Protein AF-A0A660PCP5-F1 (afdb_monomer_lite)

Structure (mmCIF, N/CA/C/O backbone):
data_AF-A0A660PCP5-F1
#
_entry.id   AF-A0A660P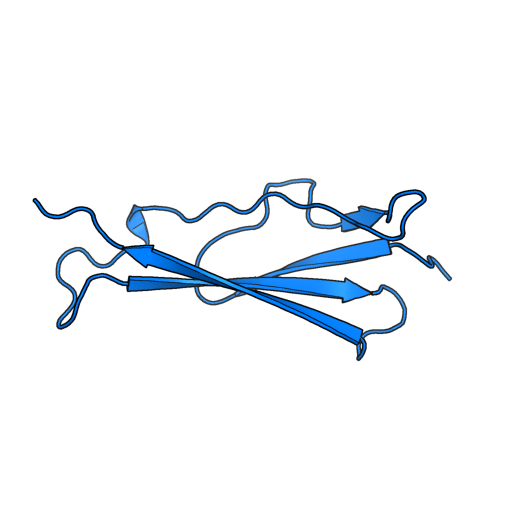CP5-F1
#
loop_
_atom_site.group_PDB
_atom_site.id
_atom_site.type_symbol
_atom_site.label_atom_id
_atom_site.label_alt_id
_atom_site.label_comp_id
_atom_site.label_asym_id
_atom_site.label_entity_id
_atom_site.label_seq_id
_atom_site.pdbx_PDB_ins_code
_atom_site.Cartn_x
_atom_site.Cartn_y
_atom_site.Cartn_z
_atom_site.occupancy
_atom_site.B_iso_or_equiv
_atom_site.auth_seq_id
_atom_site.auth_comp_id
_atom_site.auth_asym_id
_atom_site.auth_atom_id
_atom_site.pdbx_PDB_model_num
ATOM 1 N N . ILE A 1 1 ? -9.209 1.757 24.008 1.00 53.00 1 ILE A N 1
ATOM 2 C CA . ILE A 1 1 ? -9.053 1.032 22.728 1.00 53.00 1 ILE A CA 1
ATOM 3 C C . ILE A 1 1 ? -9.214 2.082 21.637 1.00 53.00 1 ILE A C 1
ATOM 5 O O . ILE A 1 1 ? -10.177 2.835 21.694 1.00 53.00 1 ILE A O 1
ATOM 9 N N . GLU A 1 2 ? -8.237 2.221 20.746 1.00 67.12 2 GLU A N 1
ATOM 10 C CA . GLU A 1 2 ? -8.234 3.213 19.657 1.00 67.12 2 GLU A CA 1
ATOM 11 C C . GLU A 1 2 ? -9.084 2.702 18.480 1.00 67.12 2 GLU A C 1
ATOM 13 O O . GLU A 1 2 ? -8.564 2.327 17.432 1.00 67.12 2 GLU A O 1
ATOM 18 N N . HIS A 1 3 ? -10.398 2.582 18.685 1.00 73.38 3 HIS A N 1
ATOM 19 C CA . HIS A 1 3 ? -11.308 2.142 17.625 1.00 73.38 3 HIS A CA 1
ATOM 20 C C . HIS A 1 3 ? -11.281 3.139 16.460 1.00 73.38 3 HIS A C 1
ATOM 22 O O . HIS A 1 3 ? -11.233 4.346 16.684 1.00 73.38 3 HIS A O 1
ATOM 28 N N . GLY A 1 4 ? -11.321 2.626 15.230 1.00 84.12 4 GLY A N 1
ATOM 29 C CA . GLY A 1 4 ? -11.298 3.451 14.019 1.00 84.12 4 GLY A CA 1
ATOM 30 C C . GLY A 1 4 ? -9.903 3.898 13.581 1.00 84.12 4 GLY A C 1
ATOM 31 O O . GLY A 1 4 ? -9.789 4.597 12.586 1.00 84.12 4 GLY A O 1
ATOM 32 N N . VAL A 1 5 ? -8.831 3.495 14.271 1.00 92.56 5 VAL A N 1
ATOM 33 C CA . VAL A 1 5 ? -7.463 3.732 13.786 1.00 92.56 5 VAL A CA 1
ATOM 34 C C . VAL A 1 5 ? -7.018 2.573 12.898 1.00 92.56 5 VAL A C 1
ATOM 36 O O . VAL A 1 5 ? -7.077 1.409 13.306 1.00 92.56 5 VAL A O 1
ATOM 39 N N . ILE A 1 6 ? -6.554 2.895 11.693 1.00 93.38 6 ILE A N 1
ATOM 40 C CA . ILE A 1 6 ? -6.024 1.949 10.712 1.00 93.38 6 ILE A CA 1
ATOM 41 C C . ILE A 1 6 ? -4.509 2.113 10.617 1.00 93.38 6 ILE A C 1
ATOM 43 O O . ILE A 1 6 ? -4.005 3.221 10.432 1.00 93.38 6 ILE A O 1
ATOM 47 N N . ASP A 1 7 ? -3.796 0.994 10.724 1.00 93.81 7 ASP A N 1
ATOM 48 C CA . ASP A 1 7 ? -2.359 0.910 10.477 1.00 93.81 7 ASP A CA 1
ATOM 49 C C . ASP A 1 7 ? -2.108 0.435 9.042 1.00 93.81 7 ASP A C 1
ATOM 51 O O . ASP A 1 7 ? -2.599 -0.623 8.628 1.00 93.81 7 ASP A O 1
ATOM 55 N N . PHE A 1 8 ? -1.344 1.221 8.286 1.00 93.62 8 PHE A N 1
ATOM 56 C CA . PHE A 1 8 ? -1.021 0.967 6.886 1.00 93.62 8 PHE A CA 1
ATOM 57 C C . PHE A 1 8 ? 0.402 0.441 6.733 1.00 93.62 8 PHE A C 1
ATOM 59 O O . PHE A 1 8 ? 1.337 0.891 7.393 1.00 93.62 8 PHE A O 1
ATOM 66 N N . SER A 1 9 ? 0.586 -0.505 5.817 1.00 92.81 9 SER A N 1
ATOM 67 C CA . SER A 1 9 ? 1.904 -1.032 5.461 1.00 92.81 9 SER A CA 1
ATOM 68 C C . SER A 1 9 ? 1.965 -1.440 3.991 1.00 92.81 9 SER A C 1
ATOM 70 O O . SER A 1 9 ? 0.935 -1.623 3.341 1.00 92.81 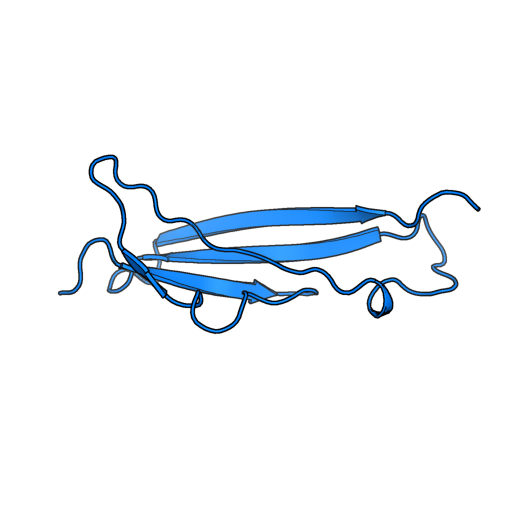9 SER A O 1
ATOM 72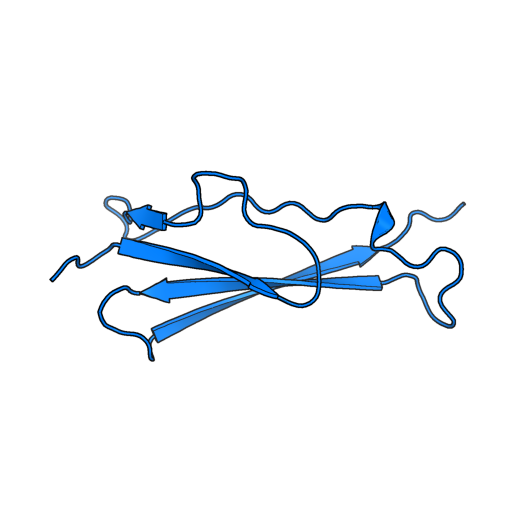 N N . ALA A 1 10 ? 3.184 -1.575 3.471 1.00 90.69 10 ALA A N 1
ATOM 73 C CA . ALA A 1 10 ? 3.467 -2.026 2.113 1.00 90.69 10 ALA A CA 1
ATOM 74 C C . ALA A 1 10 ? 4.185 -3.386 2.132 1.00 90.69 10 ALA A C 1
ATOM 76 O O . ALA A 1 10 ? 4.958 -3.662 3.054 1.00 90.69 10 ALA A O 1
ATOM 77 N N . ARG A 1 11 ? 3.969 -4.226 1.112 1.00 87.62 11 ARG A N 1
ATOM 78 C CA . ARG A 1 11 ? 4.728 -5.470 0.870 1.00 87.62 11 ARG A CA 1
ATOM 79 C C . ARG A 1 11 ? 5.126 -5.609 -0.601 1.00 87.62 11 ARG A C 1
ATOM 81 O O . ARG A 1 11 ? 4.531 -4.977 -1.470 1.00 87.62 11 ARG A O 1
ATOM 88 N N . ASN A 1 12 ? 6.085 -6.504 -0.864 1.00 82.81 12 ASN A N 1
ATOM 89 C CA . ASN A 1 12 ? 6.697 -6.817 -2.167 1.00 82.81 12 ASN A CA 1
ATOM 90 C C . ASN A 1 12 ? 7.490 -5.654 -2.782 1.00 82.81 12 ASN A C 1
ATOM 92 O O . ASN A 1 12 ? 8.704 -5.756 -2.940 1.00 82.81 12 ASN A O 1
ATOM 96 N N . ALA A 1 13 ? 6.807 -4.558 -3.097 1.00 80.62 13 ALA A N 1
ATOM 97 C CA . ALA A 1 13 ? 7.354 -3.340 -3.673 1.00 80.62 13 ALA A CA 1
ATOM 98 C C . ALA A 1 13 ? 6.516 -2.134 -3.226 1.00 80.62 13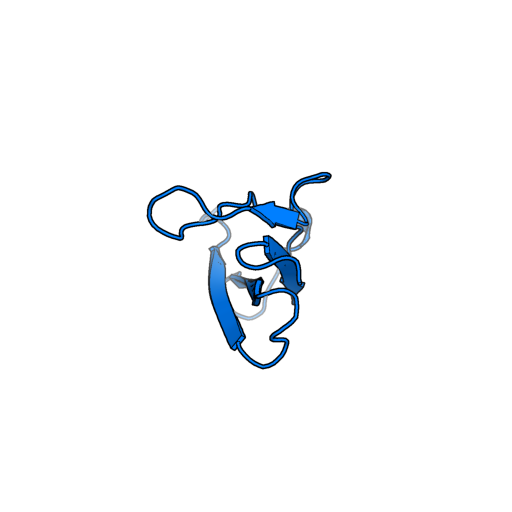 ALA A C 1
ATOM 100 O O . ALA A 1 13 ? 5.373 -2.285 -2.800 1.00 80.62 13 ALA A O 1
ATOM 101 N N . GLY A 1 14 ? 7.082 -0.938 -3.345 1.00 84.31 14 GLY A N 1
ATOM 102 C CA . GLY A 1 14 ? 6.450 0.309 -2.927 1.00 84.31 14 GLY A CA 1
ATOM 103 C C . GLY A 1 14 ? 6.551 0.629 -1.433 1.00 84.31 14 GLY A C 1
ATOM 104 O O . GLY A 1 14 ? 7.128 -0.114 -0.639 1.00 84.31 14 GLY A O 1
ATOM 105 N N . GLN A 1 15 ? 6.035 1.800 -1.069 1.00 90.81 15 GLN A N 1
ATOM 106 C CA . GLN A 1 15 ? 6.159 2.388 0.261 1.00 90.81 15 GLN A CA 1
ATOM 107 C C . GLN A 1 15 ? 4.918 3.227 0.587 1.00 90.81 15 GLN A C 1
ATOM 109 O O . GLN A 1 15 ? 4.395 3.937 -0.275 1.00 90.81 15 GLN A O 1
ATOM 114 N N . ILE A 1 16 ? 4.470 3.174 1.843 1.00 91.06 16 ILE A N 1
ATOM 115 C CA . ILE A 1 16 ? 3.518 4.156 2.375 1.00 91.06 16 ILE A CA 1
ATOM 116 C C . ILE A 1 16 ? 4.231 5.504 2.499 1.00 91.06 16 ILE A C 1
ATOM 118 O O . ILE A 1 16 ? 5.392 5.561 2.904 1.00 91.06 16 ILE A O 1
ATOM 122 N N . VAL A 1 17 ? 3.555 6.586 2.114 1.00 88.88 17 VAL A N 1
ATOM 123 C CA . VAL A 1 17 ? 4.111 7.936 2.266 1.00 88.88 17 VAL A CA 1
ATOM 124 C C . VAL A 1 17 ? 4.407 8.205 3.736 1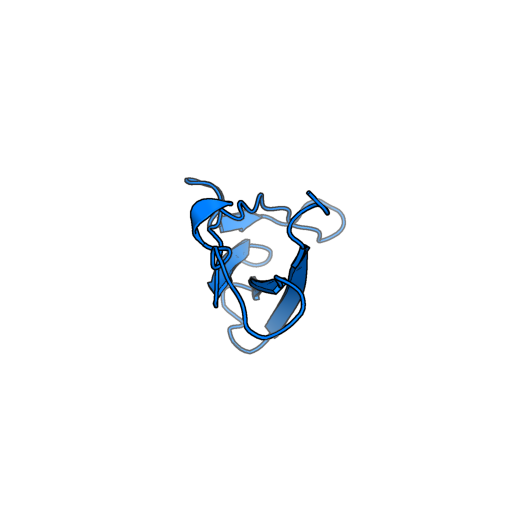.00 88.88 17 VAL A C 1
ATOM 126 O O . VAL A 1 17 ? 3.566 7.938 4.590 1.00 88.88 17 VAL A O 1
ATOM 129 N N . GLU A 1 18 ? 5.594 8.746 4.008 1.00 85.31 18 GLU A N 1
ATOM 130 C CA . GLU A 1 18 ? 6.029 9.092 5.362 1.00 85.31 18 GLU A CA 1
ATOM 131 C C . GLU A 1 18 ? 4.968 9.935 6.085 1.00 85.31 18 GLU A C 1
ATOM 133 O O . GLU A 1 18 ? 4.447 10.914 5.538 1.00 85.31 18 GLU A O 1
ATOM 138 N N . GLY A 1 19 ? 4.636 9.532 7.312 1.00 82.06 19 GLY A N 1
ATOM 139 C CA . GLY A 1 19 ? 3.620 10.182 8.137 1.00 82.06 19 GLY A CA 1
ATOM 140 C C . GLY A 1 19 ? 2.185 9.728 7.852 1.00 82.06 19 GLY A C 1
ATOM 141 O O . GLY A 1 19 ? 1.264 10.258 8.471 1.00 82.06 19 GLY A O 1
ATOM 142 N N . MET A 1 20 ? 1.977 8.766 6.942 1.00 85.50 20 MET A N 1
ATOM 143 C CA . MET A 1 20 ? 0.670 8.164 6.625 1.00 85.50 20 MET A CA 1
ATOM 144 C C . MET A 1 20 ? 0.578 6.671 6.979 1.00 85.50 20 MET A C 1
ATOM 146 O O . MET A 1 20 ? -0.327 5.971 6.520 1.00 85.50 20 MET A O 1
ATOM 150 N N . GLU A 1 21 ? 1.491 6.161 7.808 1.00 90.12 21 GLU A N 1
ATOM 151 C CA . GLU A 1 21 ? 1.481 4.777 8.304 1.00 90.12 21 GLU A CA 1
ATOM 152 C C . GLU A 1 21 ? 0.314 4.508 9.270 1.00 90.12 21 GLU A C 1
ATOM 154 O O . GLU A 1 21 ? 0.032 3.358 9.606 1.00 90.12 21 GLU A O 1
ATOM 159 N N . ARG A 1 22 ? -0.376 5.565 9.712 1.00 91.25 22 ARG A N 1
ATOM 160 C CA . ARG A 1 22 ? -1.518 5.516 10.621 1.00 91.25 22 ARG A CA 1
ATOM 161 C C . ARG A 1 22 ? -2.519 6.610 10.270 1.00 91.25 22 ARG A C 1
ATOM 163 O O . ARG A 1 22 ? -2.129 7.770 10.190 1.00 91.25 22 ARG A O 1
ATOM 170 N N . ASP A 1 23 ? -3.797 6.255 10.169 1.00 91.25 23 ASP A N 1
ATOM 171 C CA . ASP A 1 23 ? -4.882 7.231 10.008 1.00 91.25 23 ASP A CA 1
ATOM 172 C C . ASP A 1 23 ? -6.143 6.825 10.786 1.00 91.25 23 ASP A C 1
ATOM 174 O O . ASP A 1 23 ? -6.300 5.667 11.179 1.00 91.25 23 ASP A O 1
ATOM 178 N N . THR A 1 24 ? -7.034 7.784 11.034 1.00 91.75 24 THR A N 1
ATOM 179 C CA . THR A 1 24 ? -8.339 7.553 11.671 1.00 91.75 24 THR A CA 1
ATOM 180 C C . THR A 1 24 ? -9.432 7.523 10.612 1.00 91.75 24 THR A C 1
ATOM 182 O O . THR A 1 24 ? -9.424 8.322 9.680 1.00 91.75 24 THR A O 1
ATOM 185 N N . THR A 1 25 ? -10.390 6.614 10.756 1.00 90.56 25 THR A N 1
ATOM 186 C CA . THR A 1 25 ? -11.554 6.555 9.879 1.00 90.56 25 THR A CA 1
ATOM 187 C C . THR A 1 25 ? -12.401 7.823 9.987 1.00 90.56 25 THR A C 1
ATOM 189 O O . THR A 1 25 ? -12.628 8.321 11.091 1.00 90.56 25 THR A O 1
ATOM 192 N N . ASP A 1 26 ? -12.909 8.303 8.857 1.00 90.44 26 ASP A N 1
ATOM 193 C CA . ASP A 1 26 ? -13.879 9.393 8.775 1.00 90.44 26 ASP A CA 1
ATOM 194 C C . ASP A 1 26 ? -15.263 8.997 9.340 1.00 90.44 26 ASP A C 1
ATOM 196 O O . ASP A 1 26 ? -15.469 7.894 9.854 1.00 90.44 26 ASP A O 1
ATOM 200 N N . GLU A 1 27 ? -16.238 9.908 9.249 1.00 90.56 27 GLU A N 1
ATOM 201 C CA . GLU A 1 27 ? -17.615 9.685 9.720 1.00 90.56 27 GLU A CA 1
ATOM 202 C C . GLU A 1 27 ? -18.347 8.527 9.007 1.00 90.56 27 GLU A C 1
ATOM 204 O O . GLU A 1 27 ? -19.341 8.019 9.529 1.00 90.56 27 GLU A O 1
ATOM 209 N N . TYR A 1 28 ? -17.841 8.079 7.851 1.00 90.62 28 TYR A N 1
ATOM 210 C CA . TYR A 1 28 ? -18.355 6.942 7.082 1.00 90.62 28 TYR A CA 1
ATOM 211 C C . TYR A 1 28 ? -17.565 5.650 7.330 1.00 90.62 28 TYR A C 1
ATOM 213 O O . TYR A 1 28 ? -17.920 4.603 6.787 1.00 90.62 28 TYR A O 1
ATOM 221 N N . GLY A 1 29 ? -16.520 5.689 8.161 1.00 86.62 29 GLY A N 1
ATOM 222 C CA . GLY A 1 29 ? -15.687 4.529 8.458 1.00 86.62 29 GLY A CA 1
ATOM 223 C C . GLY A 1 29 ? -14.551 4.296 7.456 1.00 86.62 29 GLY A C 1
ATOM 224 O O . GLY A 1 29 ? -13.980 3.205 7.445 1.00 86.62 29 GLY A O 1
ATOM 225 N N . HIS A 1 30 ? -14.203 5.277 6.618 1.00 88.88 30 HIS A N 1
ATOM 226 C CA . HIS A 1 30 ? -13.113 5.152 5.649 1.00 88.88 30 HIS A CA 1
ATOM 227 C C . HIS A 1 30 ? -11.826 5.798 6.156 1.00 88.88 30 HIS A C 1
ATOM 229 O O . HIS A 1 30 ? -11.846 6.904 6.681 1.00 88.88 30 HIS A O 1
ATOM 235 N N . ALA A 1 31 ? -10.693 5.135 5.947 1.00 89.69 31 ALA A N 1
ATOM 236 C CA . ALA A 1 31 ? -9.368 5.708 6.154 1.00 89.69 31 ALA A CA 1
ATOM 237 C C . ALA A 1 31 ? -8.610 5.705 4.825 1.00 89.69 31 ALA A C 1
ATOM 239 O O . ALA A 1 31 ? -8.801 4.804 4.001 1.00 89.69 31 ALA A O 1
ATOM 240 N N . TYR A 1 32 ? -7.738 6.689 4.624 1.00 88.25 32 TYR A N 1
ATOM 241 C CA . TYR A 1 32 ? -7.027 6.868 3.364 1.00 88.25 32 TYR A CA 1
ATOM 242 C C . TYR A 1 32 ? -5.527 6.913 3.623 1.00 88.25 32 TYR A C 1
ATOM 244 O O . TYR A 1 32 ? -5.059 7.462 4.610 1.00 88.25 32 TYR A O 1
ATOM 252 N N . SER A 1 33 ? -4.749 6.353 2.706 1.00 90.12 33 SER A N 1
ATOM 253 C CA . SER A 1 33 ? -3.297 6.484 2.739 1.00 90.12 33 SER A CA 1
ATOM 254 C C . SER A 1 33 ? -2.773 6.679 1.326 1.00 90.12 33 SER A C 1
ATOM 256 O O . SER A 1 33 ? -3.455 6.386 0.339 1.00 90.12 33 SER A O 1
ATOM 258 N N . LYS A 1 34 ? -1.562 7.222 1.225 1.00 89.25 34 LYS A N 1
ATOM 259 C CA . LYS A 1 34 ? -0.864 7.391 -0.046 1.00 89.25 34 LYS A CA 1
ATOM 260 C C . LYS A 1 34 ? 0.222 6.336 -0.167 1.00 89.25 34 LYS A C 1
ATOM 262 O O . LYS A 1 34 ? 0.929 6.030 0.790 1.00 89.25 34 LYS A O 1
ATOM 267 N N . PHE A 1 35 ? 0.365 5.826 -1.380 1.00 88.88 35 PHE A N 1
ATOM 268 C CA . PHE A 1 35 ? 1.268 4.739 -1.712 1.00 88.88 35 PHE A CA 1
ATOM 269 C C . PHE A 1 35 ? 2.137 5.143 -2.901 1.00 88.88 35 PHE A C 1
ATOM 271 O O . PHE A 1 35 ? 1.611 5.608 -3.914 1.00 88.88 35 PHE A O 1
ATOM 278 N N . PHE A 1 36 ? 3.451 4.957 -2.794 1.00 86.94 36 PHE A N 1
ATOM 279 C CA . PHE A 1 36 ? 4.385 5.140 -3.902 1.00 86.94 36 PHE A CA 1
ATOM 280 C C . PHE A 1 36 ? 4.931 3.804 -4.380 1.00 86.94 36 PHE A C 1
ATOM 282 O O . PHE A 1 36 ? 5.280 2.944 -3.577 1.00 86.94 36 PHE A O 1
ATOM 289 N N . ILE A 1 37 ?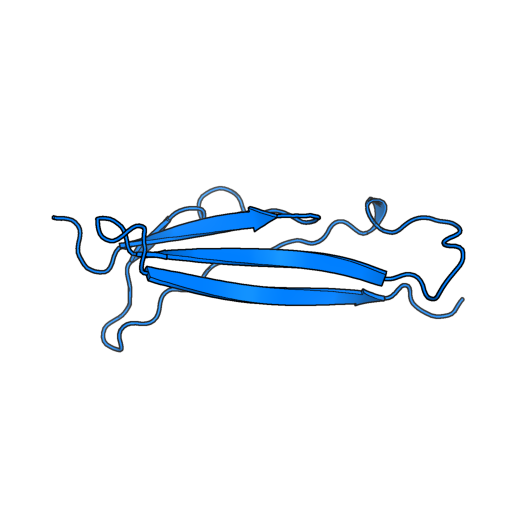 5.064 3.665 -5.698 1.00 83.12 37 ILE A N 1
ATOM 290 C CA . ILE A 1 37 ? 5.836 2.599 -6.338 1.00 83.12 37 ILE A CA 1
ATOM 291 C C . ILE A 1 37 ? 6.982 3.275 -7.066 1.00 83.12 37 ILE A C 1
ATOM 293 O O . ILE A 1 37 ? 6.758 4.126 -7.927 1.00 83.12 37 ILE A O 1
ATOM 297 N N . PHE A 1 38 ? 8.206 2.910 -6.708 1.00 78.75 38 PHE A N 1
ATOM 298 C CA . PHE A 1 38 ? 9.393 3.482 -7.320 1.00 78.75 38 PHE A CA 1
ATOM 299 C C . PHE A 1 38 ? 9.677 2.783 -8.645 1.00 78.75 38 PHE A C 1
ATOM 301 O O . PHE A 1 38 ? 9.759 1.556 -8.703 1.00 78.75 38 PHE A O 1
ATOM 308 N N . TYR A 1 39 ? 9.833 3.560 -9.716 1.00 73.88 39 TYR A N 1
ATOM 309 C CA . TYR A 1 39 ? 10.083 3.020 -11.051 1.00 73.88 39 TYR A CA 1
ATOM 310 C C . TYR A 1 39 ? 11.359 2.165 -11.099 1.00 73.88 39 TYR A C 1
ATOM 312 O O . TYR A 1 39 ? 11.371 1.147 -11.788 1.00 73.88 39 TYR A O 1
ATOM 320 N N . GLU A 1 40 ? 12.401 2.508 -10.329 1.00 74.69 40 GLU A N 1
ATOM 321 C CA . GLU A 1 40 ? 13.626 1.702 -10.241 1.00 74.69 40 GLU A CA 1
ATOM 322 C C . GLU A 1 40 ? 13.417 0.281 -9.690 1.00 74.69 40 GLU A C 1
ATOM 324 O O . GLU A 1 40 ? 14.284 -0.573 -9.870 1.00 74.69 40 GLU A O 1
ATOM 329 N N . GLN A 1 41 ? 12.275 -0.003 -9.053 1.00 74.19 41 GLN A N 1
ATOM 330 C CA . GLN A 1 41 ? 11.925 -1.353 -8.605 1.00 74.19 41 GLN A CA 1
ATOM 331 C C . GLN A 1 41 ? 11.418 -2.236 -9.755 1.00 74.19 41 GLN A C 1
ATOM 333 O O . GLN A 1 41 ? 11.326 -3.451 -9.585 1.00 74.19 41 GLN A O 1
ATOM 338 N N . ILE A 1 42 ? 11.110 -1.662 -10.927 1.00 73.19 42 ILE A N 1
ATOM 339 C CA . ILE A 1 42 ? 10.739 -2.417 -12.128 1.00 73.19 42 ILE A CA 1
ATOM 340 C C . ILE A 1 42 ? 12.017 -2.943 -12.791 1.00 73.19 42 ILE A C 1
ATOM 342 O O . ILE A 1 42 ? 12.840 -2.137 -13.235 1.00 73.19 42 ILE A O 1
ATOM 346 N N . PRO A 1 43 ? 12.205 -4.276 -12.907 1.00 69.62 43 PRO A N 1
ATOM 347 C CA . PRO A 1 43 ? 13.398 -4.831 -13.529 1.00 69.62 43 PRO A CA 1
ATOM 348 C C . PRO A 1 43 ? 13.607 -4.264 -14.942 1.00 69.62 43 PRO A C 1
ATOM 350 O O . PRO A 1 43 ? 12.649 -4.182 -15.717 1.00 69.62 43 PRO A O 1
ATOM 353 N N . PRO A 1 44 ? 14.847 -3.905 -15.322 1.00 69.12 44 PRO A N 1
ATOM 354 C CA . PRO A 1 44 ? 15.112 -3.309 -16.625 1.00 69.12 44 PRO A CA 1
ATOM 355 C C . PRO A 1 44 ? 14.898 -4.289 -17.787 1.00 69.12 44 PRO A C 1
ATOM 357 O O . PRO A 1 44 ? 14.518 -3.842 -18.863 1.00 69.12 44 PRO A O 1
ATOM 360 N N . ASN A 1 45 ? 15.095 -5.595 -17.568 1.00 70.81 45 ASN A N 1
ATOM 361 C CA . ASN A 1 45 ? 14.886 -6.666 -18.552 1.00 70.81 45 ASN A CA 1
ATOM 362 C C . ASN A 1 45 ? 14.177 -7.866 -17.891 1.00 70.81 45 ASN A C 1
ATOM 364 O O . ASN A 1 45 ? 14.830 -8.868 -17.586 1.00 70.81 45 ASN A O 1
ATOM 368 N N . PRO A 1 46 ? 12.875 -7.778 -17.587 1.00 65.06 46 PRO A N 1
ATOM 369 C CA . PRO A 1 46 ? 12.154 -8.907 -17.029 1.00 65.06 46 PRO A CA 1
ATOM 370 C C . PRO A 1 46 ? 11.914 -9.969 -18.117 1.00 65.06 46 PRO A C 1
ATOM 372 O O . PRO A 1 46 ? 11.671 -9.621 -19.272 1.00 65.06 46 PRO A O 1
ATOM 375 N N . PRO A 1 47 ? 11.981 -11.267 -17.773 1.00 63.94 47 PRO A N 1
ATOM 376 C CA . PRO A 1 47 ? 11.764 -12.359 -18.727 1.00 63.94 47 PRO A CA 1
ATOM 377 C C . PRO A 1 47 ? 10.313 -12.453 -19.240 1.00 63.94 47 PRO A C 1
ATOM 379 O O . PRO A 1 47 ? 10.070 -13.129 -20.233 1.00 63.94 47 PRO A O 1
ATOM 382 N N . ASN A 1 48 ? 9.374 -11.770 -18.579 1.00 66.12 48 ASN A N 1
ATOM 383 C CA . ASN A 1 48 ? 7.967 -11.613 -18.959 1.00 66.12 48 ASN A CA 1
ATOM 384 C C . ASN A 1 48 ? 7.619 -10.116 -18.991 1.00 66.12 48 ASN A C 1
ATOM 386 O O . ASN A 1 48 ? 8.471 -9.292 -18.649 1.00 66.12 48 ASN A O 1
ATOM 390 N N . ASP A 1 49 ? 6.371 -9.770 -19.334 1.00 60.81 49 ASP A N 1
ATOM 391 C CA . ASP A 1 49 ? 5.860 -8.397 -19.223 1.00 60.81 49 ASP A CA 1
ATOM 392 C C . ASP A 1 49 ? 6.347 -7.743 -17.914 1.00 60.81 49 ASP A C 1
ATOM 394 O O . ASP A 1 49 ? 6.195 -8.345 -16.842 1.00 60.81 49 ASP A O 1
ATOM 398 N N . PRO A 1 50 ? 6.975 -6.553 -17.974 1.00 61.94 50 PRO A N 1
ATOM 399 C CA . PRO A 1 50 ? 7.502 -5.889 -16.793 1.00 61.94 50 PRO A CA 1
ATOM 400 C C . PRO A 1 50 ? 6.349 -5.553 -15.862 1.00 61.94 50 PRO A C 1
ATOM 402 O O . PRO A 1 50 ? 5.652 -4.575 -16.098 1.00 61.94 50 PRO A O 1
ATOM 405 N N . ASN A 1 51 ? 6.177 -6.351 -14.812 1.00 70.56 51 ASN A N 1
ATOM 406 C CA . ASN A 1 51 ? 5.180 -6.151 -13.774 1.00 70.56 51 ASN A CA 1
ATOM 407 C C . ASN A 1 51 ? 5.916 -5.982 -12.445 1.00 70.56 51 ASN A C 1
ATOM 409 O O . ASN A 1 51 ? 6.665 -6.868 -12.034 1.00 70.56 51 ASN A O 1
ATOM 413 N N . VAL A 1 52 ? 5.696 -4.862 -11.766 1.00 76.25 52 VAL A N 1
ATOM 414 C CA . VAL A 1 52 ? 5.947 -4.772 -10.326 1.00 76.25 52 VAL A CA 1
ATOM 415 C C . VAL A 1 52 ? 4.615 -4.904 -9.633 1.00 76.25 52 VAL A C 1
ATOM 417 O O . VAL A 1 52 ? 3.700 -4.123 -9.896 1.00 76.25 52 VAL A O 1
ATOM 420 N N . THR A 1 53 ? 4.528 -5.894 -8.754 1.00 82.56 53 THR A N 1
ATOM 421 C CA . THR A 1 53 ? 3.388 -6.055 -7.864 1.00 82.56 53 THR A CA 1
ATOM 422 C C . THR A 1 53 ? 3.746 -5.453 -6.520 1.00 82.56 53 THR A C 1
ATOM 424 O O . THR A 1 53 ? 4.714 -5.861 -5.877 1.00 82.56 53 THR A O 1
ATOM 427 N N . ALA A 1 54 ? 2.947 -4.489 -6.102 1.00 87.25 54 ALA A N 1
ATOM 428 C CA . ALA A 1 54 ? 2.977 -3.901 -4.783 1.00 87.25 54 ALA A CA 1
ATOM 429 C C . ALA A 1 54 ? 1.682 -4.256 -4.049 1.00 87.25 54 ALA A C 1
ATOM 431 O O . ALA A 1 54 ? 0.620 -4.345 -4.665 1.00 87.25 54 ALA A O 1
ATOM 432 N N . GLU A 1 55 ? 1.759 -4.466 -2.739 1.00 90.62 55 GLU A N 1
ATOM 433 C CA . GLU A 1 55 ? 0.580 -4.718 -1.908 1.00 90.62 55 GLU A CA 1
ATOM 434 C C . GLU A 1 55 ? 0.495 -3.645 -0.824 1.00 90.62 55 GLU A C 1
ATOM 436 O O . GLU A 1 55 ? 1.422 -3.493 -0.026 1.00 90.62 55 GLU A O 1
ATOM 441 N N . ALA A 1 56 ? -0.624 -2.920 -0.785 1.00 92.19 56 ALA A N 1
ATOM 442 C CA . ALA A 1 56 ? -0.989 -2.075 0.343 1.00 92.19 56 ALA A CA 1
ATOM 443 C C . ALA A 1 56 ? -1.868 -2.882 1.305 1.00 92.19 56 ALA A C 1
ATOM 445 O O . ALA A 1 56 ? -2.853 -3.502 0.896 1.00 92.19 56 ALA A O 1
ATOM 446 N N . VAL A 1 57 ? -1.514 -2.867 2.586 1.00 94.12 57 VAL A N 1
ATOM 447 C CA . VAL A 1 57 ? -2.202 -3.606 3.648 1.00 94.12 57 VAL A CA 1
ATOM 448 C C . VAL A 1 57 ? -2.678 -2.624 4.705 1.00 94.12 57 VAL A C 1
ATOM 450 O O . VAL A 1 57 ? -1.883 -1.839 5.219 1.00 94.12 57 VAL A O 1
ATOM 453 N N . ALA A 1 58 ? -3.956 -2.710 5.057 1.00 94.06 58 ALA A N 1
ATOM 454 C CA . ALA A 1 58 ? -4.595 -1.930 6.108 1.00 94.06 58 ALA A CA 1
ATOM 455 C C . ALA A 1 58 ? -5.069 -2.868 7.225 1.00 94.06 58 ALA A C 1
ATOM 457 O O . ALA A 1 58 ? -5.737 -3.865 6.947 1.00 94.06 58 ALA A O 1
ATOM 458 N N . LYS A 1 59 ? -4.738 -2.565 8.483 1.00 94.06 59 LYS A N 1
ATOM 459 C CA . LYS A 1 59 ? -5.159 -3.355 9.652 1.00 94.06 59 LYS A CA 1
ATOM 460 C C . LYS A 1 59 ? -5.861 -2.490 10.682 1.00 94.06 59 LYS A C 1
ATOM 462 O O . LYS A 1 59 ? -5.369 -1.415 11.020 1.00 94.06 59 LYS A O 1
ATOM 467 N N . LEU A 1 60 ? -6.980 -2.976 11.218 1.00 92.69 60 LEU A N 1
ATOM 468 C CA . LEU A 1 60 ? -7.692 -2.274 12.283 1.00 92.69 60 LEU A CA 1
ATOM 469 C C . LEU A 1 60 ? -6.942 -2.423 13.611 1.00 92.69 60 LEU A C 1
ATOM 471 O O . LEU A 1 60 ? -6.721 -3.531 14.110 1.00 92.69 60 LEU A O 1
ATOM 475 N N . ARG A 1 61 ? -6.561 -1.299 14.220 1.00 90.50 61 ARG A N 1
ATOM 476 C CA . ARG A 1 61 ? -5.826 -1.316 15.481 1.00 90.50 61 ARG A CA 1
ATOM 477 C C . ARG A 1 61 ? -6.658 -1.928 16.605 1.00 90.50 61 ARG A C 1
ATOM 479 O O . ARG A 1 61 ? -7.821 -1.595 16.808 1.00 90.50 61 ARG A O 1
ATOM 486 N N . GLY A 1 62 ? -6.029 -2.824 17.365 1.00 89.44 62 GLY A N 1
ATOM 487 C CA . GLY A 1 62 ? -6.693 -3.599 18.418 1.00 89.44 62 GLY A CA 1
ATOM 488 C C . GLY A 1 62 ? -7.449 -4.829 17.905 1.00 89.44 62 GLY A C 1
ATOM 489 O O . GLY A 1 62 ? -7.872 -5.640 18.722 1.00 89.44 62 GLY A O 1
ATOM 490 N N . TYR A 1 63 ? -7.554 -5.004 16.583 1.00 90.12 63 TYR A N 1
ATOM 491 C CA . TYR A 1 63 ? -8.183 -6.147 15.920 1.00 90.12 63 TYR A CA 1
ATOM 492 C C . TYR A 1 63 ? -7.271 -6.668 14.793 1.00 90.12 63 TYR A C 1
ATOM 494 O O . TYR A 1 63 ? -7.602 -6.531 13.615 1.00 90.12 63 TYR A O 1
ATOM 502 N N . PRO A 1 64 ? -6.100 -7.246 15.126 1.00 80.75 64 PRO A N 1
ATOM 503 C CA . PRO A 1 64 ? -5.053 -7.569 14.149 1.00 80.75 64 PRO A CA 1
ATOM 504 C C . PRO A 1 64 ? -5.463 -8.598 13.082 1.00 80.75 64 PRO A C 1
ATOM 506 O O . PRO A 1 64 ? -4.801 -8.676 12.044 1.00 80.75 64 PRO A O 1
ATOM 509 N N . ASP A 1 65 ? -6.534 -9.355 13.334 1.00 91.81 65 ASP A N 1
ATOM 510 C CA . ASP A 1 65 ? -7.103 -10.349 12.417 1.00 91.81 65 ASP A CA 1
ATOM 511 C C . ASP A 1 65 ? -8.022 -9.727 11.349 1.00 91.81 65 ASP A C 1
ATOM 513 O O . ASP A 1 65 ? -8.400 -10.394 10.387 1.00 91.81 65 ASP A O 1
ATOM 517 N N . ILE A 1 66 ? -8.385 -8.448 11.496 1.00 91.56 66 ILE A N 1
ATOM 518 C CA . ILE A 1 66 ? -9.176 -7.701 10.517 1.00 91.56 66 ILE A CA 1
ATOM 519 C C . ILE A 1 66 ? -8.207 -6.937 9.610 1.00 91.56 66 ILE A C 1
ATOM 521 O O . ILE A 1 66 ? -7.657 -5.901 9.998 1.00 91.56 66 ILE A O 1
ATOM 525 N N . GLU A 1 67 ? -7.999 -7.451 8.395 1.00 93.31 67 GLU A N 1
ATOM 526 C CA . GLU A 1 67 ? -7.131 -6.839 7.385 1.00 93.31 67 GLU A CA 1
ATOM 527 C C . GLU A 1 67 ? -7.837 -6.621 6.038 1.00 93.31 67 GLU A C 1
ATOM 529 O O . GLU A 1 67 ? -8.614 -7.457 5.577 1.00 93.31 67 GLU A O 1
ATOM 534 N N . GLY A 1 68 ? -7.530 -5.493 5.397 1.00 92.38 68 GLY A N 1
ATOM 535 C CA . GLY A 1 68 ? -7.862 -5.193 4.006 1.00 92.38 68 GLY A CA 1
ATOM 536 C C . GLY A 1 68 ? -6.592 -5.127 3.159 1.00 92.38 68 GLY A C 1
ATOM 537 O O . GLY A 1 68 ? -5.543 -4.692 3.641 1.00 92.38 68 GLY A O 1
ATOM 538 N N . LYS A 1 69 ? -6.674 -5.566 1.899 1.00 93.75 69 LYS A N 1
ATOM 539 C CA . LYS A 1 69 ? -5.540 -5.590 0.965 1.00 93.75 69 LYS A CA 1
ATOM 540 C C . LYS A 1 69 ? -5.922 -4.997 -0.378 1.00 93.75 69 LYS A C 1
ATOM 542 O O . LYS A 1 69 ? -7.017 -5.252 -0.874 1.00 93.75 69 LYS A O 1
ATOM 547 N N . ALA A 1 70 ? -4.986 -4.271 -0.974 1.00 91.12 70 ALA A N 1
ATOM 548 C CA . ALA A 1 70 ? -5.064 -3.816 -2.351 1.00 91.12 70 ALA A CA 1
ATOM 549 C C . ALA A 1 70 ? -3.785 -4.214 -3.093 1.00 91.12 70 ALA A C 1
ATOM 551 O O . ALA A 1 70 ? -2.682 -3.846 -2.684 1.00 91.12 70 ALA A O 1
ATOM 552 N N . GLU A 1 71 ? -3.946 -4.963 -4.183 1.00 90.62 71 GLU A N 1
ATOM 553 C CA . GLU A 1 71 ? -2.861 -5.288 -5.107 1.00 90.62 71 GLU A CA 1
ATOM 554 C C . GLU A 1 71 ? -2.743 -4.190 -6.168 1.00 90.62 71 GLU A C 1
ATOM 556 O O . GLU A 1 71 ? -3.736 -3.777 -6.772 1.00 90.62 71 GLU A O 1
ATOM 561 N N . ILE A 1 72 ? -1.520 -3.717 -6.396 1.00 87.00 72 ILE A N 1
ATOM 562 C CA . ILE A 1 72 ? -1.201 -2.692 -7.384 1.00 87.00 72 ILE A CA 1
ATOM 563 C C . ILE A 1 72 ? -0.170 -3.276 -8.343 1.00 87.00 72 ILE A C 1
ATOM 565 O O . ILE A 1 72 ? 0.939 -3.627 -7.942 1.00 87.00 72 ILE A O 1
ATOM 569 N N . VAL A 1 73 ? -0.533 -3.364 -9.622 1.00 85.38 73 VAL A N 1
ATOM 570 C CA . VAL A 1 73 ? 0.335 -3.905 -10.674 1.00 85.38 73 VAL A CA 1
ATOM 571 C C . VAL A 1 73 ? 0.772 -2.773 -11.597 1.00 85.38 73 VAL A C 1
ATOM 573 O O . VAL A 1 73 ? -0.024 -2.247 -12.376 1.00 85.38 73 VAL A O 1
ATOM 576 N N . CYS A 1 74 ? 2.048 -2.402 -11.526 1.00 80.56 74 CYS A N 1
ATOM 577 C CA . CYS A 1 74 ? 2.647 -1.408 -12.411 1.00 80.56 74 CYS A CA 1
ATOM 578 C C . CYS A 1 74 ? 3.332 -2.078 -13.593 1.00 80.56 74 CYS A C 1
ATOM 580 O O . CYS A 1 74 ? 4.120 -3.006 -13.407 1.00 80.56 74 CYS A O 1
ATOM 582 N N . ARG A 1 75 ? 3.069 -1.557 -14.797 1.00 76.44 75 ARG A N 1
ATOM 583 C CA . ARG A 1 75 ? 3.699 -2.019 -16.035 1.00 76.44 75 ARG A CA 1
ATOM 584 C C . ARG A 1 75 ? 4.665 -0.988 -16.581 1.00 76.44 75 ARG A C 1
ATOM 586 O O . ARG A 1 75 ? 4.362 0.206 -16.556 1.00 76.44 75 ARG A O 1
ATOM 593 N N . ARG A 1 76 ? 5.811 -1.430 -17.105 1.00 69.00 76 ARG A N 1
ATOM 594 C CA . ARG A 1 76 ? 6.678 -0.516 -17.860 1.00 69.00 76 ARG A CA 1
ATOM 595 C C . ARG A 1 76 ? 5.939 -0.075 -19.130 1.00 69.00 76 ARG A C 1
ATOM 597 O O . ARG A 1 76 ? 5.349 -0.932 -19.792 1.00 69.00 76 ARG A O 1
ATOM 604 N N . PRO A 1 77 ? 5.963 1.219 -19.486 1.00 66.56 77 PRO A N 1
ATOM 605 C CA . PRO A 1 77 ? 5.438 1.662 -20.768 1.00 66.56 77 PRO A CA 1
ATOM 606 C C . PRO A 1 77 ? 6.150 0.926 -21.912 1.00 66.56 77 PRO A C 1
ATOM 608 O O . PRO A 1 77 ? 7.351 0.658 -21.787 1.00 66.56 77 PRO A O 1
ATOM 611 N N . PRO A 1 78 ? 5.454 0.605 -23.015 1.00 68.00 78 PRO A N 1
ATOM 612 C CA . PRO A 1 78 ? 6.129 0.164 -24.227 1.00 68.00 78 PRO A CA 1
ATOM 613 C C . PRO A 1 78 ? 7.119 1.251 -24.675 1.00 68.00 78 PRO A C 1
ATOM 615 O O . PRO A 1 78 ? 6.795 2.440 -24.627 1.00 68.00 78 PRO A O 1
ATOM 618 N N . GLY A 1 79 ? 8.338 0.823 -25.014 1.00 62.12 79 GLY A N 1
ATOM 619 C CA . GLY A 1 79 ? 9.392 1.681 -25.565 1.00 62.12 79 GLY A CA 1
ATOM 620 C C . GLY A 1 79 ? 9.210 1.966 -27.046 1.00 62.12 79 GLY A C 1
ATOM 621 O O . GLY A 1 79 ? 8.443 1.225 -27.702 1.00 62.12 79 GLY A O 1
#

Sequence (79 aa):
IEHGVIDFSARNAGQIVEGMERDTTDEYGHAYSKFFIFYEQIPPNPPNDPNVTAEAVAKLRGYPDIEGKAEIVCRRPPG

Foldseek 3Di:
DLFQKKAKAKPQFWGWPPPFRIDGADPVSDDDTDIDGDPVSFDPDDPDFGWRKMKMKIAGPPHRVDIDIDIDIDGDPDD

Secondary structure (DSSP, 8-state):
--TTEEEEEEESS-EEPTT-SEEE--TTS-----EE--GGGS-SS-SSS-EEEEEEEEEETT-TT-EEEEEEEEEPPP-

pLDDT: mean 83.27, std 10.25, range [53.0, 94.12]

Radius of gyration: 15.15 Å; chains: 1; bounding box: 34×22×48 Å